Protein AF-A0A6L5TFU0-F1 (afdb_monomer_lite)

Radius of gyration: 22.91 Å; chains: 1; bounding box: 49×23×70 Å

Sequence (135 aa):
MSERMIIDALPARNNILLGIVATNTGNAVVDAMIRGAFRACLEELDDAPKVEVQEWRRASDPPPTHNETWNDGNETYSGETSMKVWAHCADGTQHEAHYEIHDGTGQWFVEGQDDRFDEHGNVTHWMYYPAAPKD

Secondary structure (DSSP, 8-state):
--------SHHHHHHHHHHHHH---S-HHHHHHHHHHHHHHHHHHHSS----PPPPEETTSPPPEEEEEEE-SS-EEEEEEEPPEEEEETTS-EEEEEEEEETTEEEEEETT--S--STTTTEEEEEEPPPPPP-

Organism: NCBI:txid853

pLDDT: mean 76.6, std 15.89, range [33.97, 95.94]

Structure (mmCIF, N/CA/C/O backbone):
data_AF-A0A6L5TFU0-F1
#
_entry.id   AF-A0A6L5TFU0-F1
#
loop_
_atom_site.group_PDB
_atom_site.id
_atom_site.type_symbol
_atom_site.label_atom_id
_atom_site.label_alt_id
_atom_site.label_comp_id
_atom_site.label_asym_id
_atom_site.label_entity_id
_atom_site.label_seq_id
_atom_site.pdbx_PDB_ins_code
_atom_site.Cartn_x
_atom_site.Cartn_y
_atom_site.Cartn_z
_atom_site.occupancy
_atom_site.B_iso_or_equiv
_atom_site.auth_seq_id
_atom_site.auth_comp_id
_atom_site.auth_asym_id
_atom_site.auth_atom_id
_atom_site.pdbx_PDB_model_num
ATOM 1 N N . MET A 1 1 ? -11.563 15.617 -8.798 1.00 36.50 1 MET A N 1
ATOM 2 C CA . MET A 1 1 ? -11.548 14.199 -8.385 1.00 36.50 1 MET A CA 1
ATOM 3 C C . MET A 1 1 ? -11.386 14.175 -6.878 1.00 36.50 1 MET A C 1
ATOM 5 O O . MET A 1 1 ? -10.522 14.883 -6.387 1.00 36.50 1 MET A O 1
ATOM 9 N N . SER A 1 2 ? -12.280 13.502 -6.154 1.00 33.97 2 SER A N 1
ATOM 10 C CA . SER A 1 2 ? -12.256 13.453 -4.685 1.00 33.97 2 SER A CA 1
ATOM 11 C C . SER A 1 2 ? -11.197 12.444 -4.239 1.00 33.97 2 SER A C 1
ATOM 13 O O . SER A 1 2 ? -11.266 11.284 -4.637 1.00 33.97 2 SER A O 1
ATOM 15 N N . GLU A 1 3 ? -10.236 12.892 -3.424 1.00 35.62 3 GLU A N 1
ATOM 16 C CA . GLU A 1 3 ? -9.410 12.028 -2.573 1.00 35.62 3 GLU A CA 1
ATOM 17 C C . GLU A 1 3 ? -10.344 11.074 -1.826 1.00 35.62 3 GLU A C 1
ATOM 19 O O . GLU A 1 3 ? -11.181 11.508 -1.030 1.00 35.62 3 GLU A O 1
ATOM 24 N N . ARG A 1 4 ? -10.257 9.775 -2.108 1.00 41.81 4 ARG A N 1
ATOM 25 C CA . ARG A 1 4 ? -10.867 8.762 -1.249 1.00 41.81 4 ARG A CA 1
ATOM 26 C C . ARG A 1 4 ? -9.788 8.292 -0.288 1.00 41.81 4 ARG A C 1
ATOM 28 O O . ARG A 1 4 ? -8.937 7.490 -0.644 1.00 41.81 4 ARG A O 1
ATOM 35 N N . MET A 1 5 ? -9.824 8.851 0.917 1.00 39.12 5 MET A N 1
ATOM 36 C CA . MET A 1 5 ? -8.998 8.446 2.049 1.00 39.12 5 MET A CA 1
ATOM 37 C C . MET A 1 5 ? -9.211 6.949 2.326 1.00 39.12 5 MET A C 1
ATOM 39 O O . MET A 1 5 ? -10.322 6.532 2.652 1.00 39.12 5 MET A O 1
ATOM 43 N N . ILE A 1 6 ? -8.159 6.142 2.164 1.00 50.25 6 ILE A N 1
ATOM 44 C CA . ILE A 1 6 ? -8.155 4.718 2.522 1.00 50.25 6 ILE A CA 1
ATOM 45 C C . ILE A 1 6 ? -8.023 4.649 4.047 1.00 50.25 6 ILE A C 1
ATOM 47 O O . ILE A 1 6 ? -6.937 4.830 4.591 1.00 50.25 6 ILE A O 1
ATOM 51 N N . ILE A 1 7 ? -9.139 4.453 4.748 1.00 54.03 7 ILE A N 1
ATOM 52 C CA . ILE A 1 7 ? -9.143 4.274 6.203 1.00 54.03 7 ILE A CA 1
ATOM 53 C C . ILE A 1 7 ? -9.100 2.770 6.481 1.00 54.03 7 ILE A C 1
ATOM 55 O O . ILE A 1 7 ? -10.083 2.074 6.233 1.00 54.03 7 ILE A O 1
ATOM 59 N N . ASP A 1 8 ? -7.982 2.266 7.009 1.00 61.38 8 ASP A N 1
ATOM 60 C CA . ASP A 1 8 ? -7.965 0.944 7.640 1.00 61.38 8 ASP A CA 1
ATOM 61 C C . ASP A 1 8 ? -8.923 0.970 8.844 1.00 61.38 8 ASP A C 1
ATOM 63 O O . ASP A 1 8 ? -8.744 1.738 9.793 1.00 61.38 8 ASP A O 1
ATOM 67 N N . ALA A 1 9 ? -9.980 0.162 8.783 1.00 68.62 9 ALA A N 1
ATOM 68 C CA . ALA A 1 9 ? -11.006 0.084 9.816 1.00 68.62 9 ALA A CA 1
ATOM 69 C C . ALA A 1 9 ? -10.584 -0.778 11.021 1.00 68.62 9 ALA A C 1
ATOM 71 O O . ALA A 1 9 ? -11.251 -0.736 12.060 1.00 68.62 9 ALA A O 1
ATOM 72 N N . LEU A 1 10 ? -9.486 -1.544 10.932 1.00 72.50 10 LEU A N 1
ATOM 73 C CA . LEU A 1 10 ? -9.041 -2.446 12.002 1.00 72.50 10 LEU A CA 1
ATOM 74 C C . LEU A 1 10 ? -8.723 -1.720 13.322 1.00 72.50 10 LEU A C 1
ATOM 76 O O . LEU A 1 10 ? -9.195 -2.183 14.369 1.00 72.50 10 LEU A O 1
ATOM 80 N N . PRO A 1 11 ? -8.003 -0.579 13.336 1.00 72.81 11 PRO A N 1
ATOM 81 C CA . PRO A 1 11 ? -7.784 0.184 14.562 1.00 72.81 11 PRO A CA 1
ATOM 82 C C . PRO A 1 11 ? -9.093 0.679 15.187 1.00 72.81 11 PRO A C 1
ATOM 84 O O . PRO A 1 11 ? -9.275 0.577 16.401 1.00 72.81 11 PRO A O 1
ATOM 87 N N . ALA A 1 12 ? -10.033 1.164 14.367 1.00 79.50 12 ALA A N 1
ATOM 88 C CA . ALA A 1 12 ? -11.337 1.626 14.840 1.00 79.50 12 ALA A CA 1
ATOM 89 C C . ALA A 1 12 ? -12.137 0.475 15.471 1.00 79.50 12 ALA A C 1
ATOM 91 O O . ALA A 1 12 ? -12.615 0.600 16.599 1.00 79.50 12 ALA A O 1
ATOM 92 N N . ARG A 1 13 ? -12.191 -0.681 14.800 1.00 83.44 13 ARG A N 1
ATOM 93 C CA . ARG A 1 13 ? -12.856 -1.893 15.291 1.00 83.44 13 ARG A CA 1
ATOM 94 C C . ARG A 1 13 ? -12.295 -2.365 16.635 1.00 83.44 13 ARG A C 1
ATOM 96 O O . ARG A 1 13 ? -13.053 -2.619 17.573 1.00 83.44 13 ARG A O 1
ATOM 103 N N . ASN A 1 14 ? -10.969 -2.446 16.755 1.00 80.38 14 ASN A N 1
ATOM 104 C CA . ASN A 1 14 ? -10.299 -2.886 17.983 1.00 80.38 14 ASN A CA 1
ATOM 105 C C . ASN A 1 14 ? -10.546 -1.923 19.152 1.00 80.38 14 ASN A C 1
ATOM 107 O O . ASN A 1 14 ? -10.798 -2.371 20.272 1.00 80.38 14 ASN A O 1
ATOM 111 N N . ASN A 1 15 ? -10.540 -0.615 18.891 1.00 82.69 15 ASN A N 1
ATOM 112 C CA . ASN A 1 15 ? -10.827 0.395 19.908 1.00 82.69 15 ASN A CA 1
ATOM 113 C C . ASN A 1 15 ? -12.275 0.318 20.414 1.00 82.69 15 ASN A C 1
ATOM 115 O O . ASN A 1 15 ? -12.505 0.455 21.616 1.00 82.69 15 ASN A O 1
ATOM 119 N N . ILE A 1 16 ? -13.246 0.038 19.538 1.00 87.75 16 ILE A N 1
ATOM 120 C CA . ILE A 1 16 ? -14.651 -0.137 19.943 1.00 87.75 16 ILE A CA 1
ATOM 121 C C . ILE A 1 16 ? -14.813 -1.389 20.821 1.00 87.75 16 ILE A C 1
ATOM 123 O O . ILE A 1 16 ? -15.464 -1.331 21.867 1.00 87.75 16 ILE A O 1
ATOM 127 N N . LEU A 1 17 ? -14.171 -2.507 20.459 1.00 86.88 17 LEU A N 1
ATOM 128 C CA . LEU A 1 17 ? -14.163 -3.729 21.278 1.00 86.88 17 LEU A CA 1
ATOM 129 C C . LEU A 1 17 ? -13.553 -3.488 22.667 1.00 86.88 17 LEU A C 1
ATOM 131 O O . LEU A 1 17 ? -14.117 -3.918 23.676 1.00 86.88 17 LEU A O 1
ATOM 135 N N . LEU A 1 18 ? -12.439 -2.756 22.729 1.00 89.12 18 LEU A N 1
ATOM 136 C CA . LEU A 1 18 ? -11.828 -2.305 23.982 1.00 89.12 18 LEU A CA 1
ATOM 137 C C . LEU A 1 18 ? -12.796 -1.451 24.807 1.00 89.12 18 LEU A C 1
ATOM 139 O O . LEU A 1 18 ? -12.952 -1.700 26.003 1.00 89.12 18 LEU A O 1
ATOM 143 N N . GLY A 1 19 ? -13.497 -0.508 24.172 1.00 84.50 19 GLY A N 1
ATOM 144 C CA . GLY A 1 19 ? -14.528 0.314 24.806 1.00 84.50 19 GLY A CA 1
ATOM 145 C C . GLY A 1 19 ? -15.632 -0.524 25.450 1.00 84.50 19 GLY A C 1
ATOM 146 O O . GLY A 1 19 ? -15.990 -0.290 26.604 1.00 84.50 19 GLY A O 1
ATOM 147 N N . ILE A 1 20 ? -16.115 -1.566 24.767 1.00 88.31 20 ILE A N 1
ATOM 148 C CA . ILE A 1 20 ? -17.116 -2.494 25.316 1.00 88.31 20 ILE A CA 1
ATOM 149 C C . ILE A 1 20 ? -16.587 -3.197 26.566 1.00 88.31 20 ILE A C 1
ATOM 151 O O . ILE A 1 20 ? -17.293 -3.256 27.572 1.00 88.31 20 ILE A O 1
ATOM 155 N N . VAL A 1 21 ? -15.369 -3.741 26.522 1.00 89.00 21 VAL A N 1
ATOM 156 C CA . VAL A 1 21 ? -14.789 -4.496 27.646 1.00 89.00 21 VAL A CA 1
ATOM 157 C C . VAL A 1 21 ? -14.523 -3.582 28.843 1.00 89.00 21 VAL A C 1
ATOM 159 O O . VAL A 1 21 ? -14.881 -3.937 29.967 1.00 89.00 21 VAL A O 1
ATOM 162 N N . ALA A 1 22 ? -13.955 -2.402 28.594 1.00 90.19 22 ALA A N 1
ATOM 163 C CA . ALA A 1 22 ? -13.526 -1.455 29.618 1.00 90.19 22 ALA A CA 1
ATOM 164 C C . ALA A 1 22 ? -14.663 -0.600 30.208 1.00 90.19 22 ALA A C 1
ATOM 166 O O . ALA A 1 22 ? -14.448 0.072 31.215 1.00 90.19 22 ALA A O 1
ATOM 167 N N . THR A 1 23 ? -15.868 -0.614 29.619 1.00 90.12 23 THR A N 1
ATOM 168 C CA . THR A 1 23 ? -17.016 0.155 30.130 1.00 90.12 23 THR A CA 1
ATOM 169 C C . THR A 1 23 ? -17.380 -0.296 31.545 1.00 90.12 23 THR A C 1
ATOM 171 O O . THR A 1 23 ? -17.891 -1.403 31.739 1.00 90.12 23 THR A O 1
ATOM 174 N N . ASN A 1 24 ? -17.136 0.575 32.521 1.00 90.00 24 ASN A N 1
ATOM 175 C CA . ASN A 1 24 ? -17.479 0.373 33.923 1.00 90.00 24 ASN A CA 1
ATOM 176 C C . ASN A 1 24 ? -17.671 1.734 34.606 1.00 90.00 24 ASN A C 1
ATOM 178 O O . ASN A 1 24 ? -16.764 2.272 35.239 1.00 90.00 24 ASN A O 1
ATOM 182 N N . THR A 1 25 ? -18.852 2.316 34.434 1.00 89.81 25 THR A N 1
ATOM 183 C CA . THR A 1 25 ? -19.236 3.600 35.041 1.00 89.81 25 THR A CA 1
ATOM 184 C C . THR A 1 25 ? -19.727 3.447 36.482 1.00 89.81 25 THR A C 1
ATOM 186 O O . THR A 1 25 ? -19.987 4.442 37.156 1.00 89.81 25 THR A O 1
ATOM 189 N N . GLY A 1 26 ? -19.884 2.206 36.961 1.00 92.25 26 GLY A N 1
ATOM 190 C CA . GLY A 1 26 ? -20.498 1.896 38.253 1.00 92.25 26 GLY A CA 1
ATOM 191 C C . GLY A 1 26 ? -22.031 1.946 38.239 1.00 92.25 26 GLY A C 1
ATOM 192 O O . GLY A 1 26 ? -22.656 1.703 39.270 1.00 92.25 26 GLY A O 1
ATOM 193 N N . ASN A 1 27 ? -22.653 2.228 37.089 1.00 95.94 27 ASN A N 1
ATOM 194 C CA . ASN A 1 27 ? -24.098 2.196 36.900 1.00 95.94 27 ASN A CA 1
ATOM 195 C C . ASN A 1 27 ? -24.461 1.207 35.786 1.00 95.94 27 ASN A C 1
ATOM 197 O O . ASN A 1 27 ? -24.206 1.454 34.610 1.00 95.94 27 ASN A O 1
ATOM 201 N N . ALA A 1 28 ? -25.132 0.115 36.157 1.00 91.69 28 ALA A N 1
ATOM 202 C CA . ALA A 1 28 ? -25.469 -0.968 35.235 1.00 91.69 28 ALA A CA 1
ATOM 203 C C . ALA A 1 28 ? -26.342 -0.529 34.043 1.00 91.69 28 ALA A C 1
ATOM 205 O O . ALA A 1 28 ? -26.203 -1.076 32.951 1.00 91.69 28 ALA A O 1
ATOM 206 N N . VAL A 1 29 ? -27.225 0.459 34.230 1.00 93.25 29 VAL A N 1
ATOM 207 C CA . VAL A 1 29 ? -28.078 0.980 33.148 1.00 93.25 29 VAL A CA 1
ATOM 208 C C . VAL A 1 29 ? -27.236 1.775 32.155 1.00 93.25 29 VAL A C 1
ATOM 210 O O . VAL A 1 29 ? -27.338 1.560 30.949 1.00 93.25 29 VAL A O 1
ATOM 213 N N . VAL A 1 30 ? -26.362 2.649 32.657 1.00 90.88 30 VAL A N 1
ATOM 214 C CA . VAL A 1 30 ? -25.456 3.452 31.822 1.00 90.88 30 VAL A CA 1
ATOM 215 C C . VAL A 1 30 ? -24.463 2.552 31.082 1.00 90.88 30 VAL A C 1
ATOM 217 O O . VAL A 1 30 ? -24.267 2.715 29.879 1.00 90.88 30 VAL A O 1
ATOM 220 N N . ASP A 1 31 ? -23.910 1.542 31.755 1.00 92.06 31 ASP A N 1
ATOM 221 C CA . ASP A 1 31 ? -22.996 0.577 31.139 1.00 92.06 31 ASP A CA 1
ATOM 222 C C . ASP A 1 31 ? -23.675 -0.225 30.022 1.00 92.06 31 ASP A C 1
ATOM 224 O O . ASP A 1 31 ? -23.078 -0.449 28.967 1.00 92.06 31 ASP A O 1
ATOM 228 N N . ALA A 1 32 ? -24.933 -0.633 30.220 1.00 91.56 32 ALA A N 1
ATOM 229 C CA . ALA A 1 32 ? -25.712 -1.320 29.195 1.00 91.56 32 ALA A CA 1
ATOM 230 C C . ALA A 1 32 ? -25.967 -0.425 27.972 1.00 91.56 32 ALA A C 1
ATOM 232 O O . ALA A 1 32 ? -25.832 -0.894 26.841 1.00 91.56 32 ALA A O 1
ATOM 233 N N . MET A 1 33 ? -26.275 0.859 28.185 1.00 94.62 33 MET A N 1
ATOM 234 C CA . MET A 1 33 ? -26.475 1.826 27.102 1.00 94.62 33 MET A CA 1
ATOM 235 C C . MET A 1 33 ? -25.195 2.048 26.287 1.00 94.62 33 MET A C 1
ATOM 237 O O . MET A 1 33 ? -25.235 1.961 25.062 1.00 94.62 33 MET A O 1
ATOM 241 N N . ILE A 1 34 ? -24.054 2.273 26.948 1.00 91.81 34 ILE A N 1
ATOM 242 C CA . ILE A 1 34 ? -22.760 2.498 26.278 1.00 91.81 34 ILE A CA 1
ATOM 243 C C . ILE A 1 34 ? -22.336 1.255 25.488 1.00 91.81 34 ILE A C 1
ATOM 245 O O . ILE A 1 34 ? -21.987 1.348 24.311 1.00 91.81 34 ILE A O 1
ATOM 249 N N . ARG A 1 35 ? -22.419 0.068 26.103 1.00 93.38 35 ARG A N 1
ATOM 250 C CA . ARG A 1 35 ? -22.100 -1.197 25.424 1.00 93.38 35 ARG A CA 1
ATOM 251 C C . ARG A 1 35 ? -23.041 -1.460 24.246 1.00 93.38 35 ARG A C 1
ATOM 253 O O . ARG A 1 35 ? -22.601 -2.018 23.247 1.00 93.38 35 ARG A O 1
ATOM 260 N N . GLY A 1 36 ? -24.314 -1.074 24.352 1.00 92.31 36 GLY A N 1
ATOM 261 C CA . GLY A 1 36 ? -25.284 -1.148 23.257 1.00 92.31 36 GLY A CA 1
ATOM 262 C C . GLY A 1 36 ? -24.908 -0.244 22.085 1.00 92.31 36 GLY A C 1
ATOM 263 O O . GLY A 1 36 ? -24.858 -0.713 20.953 1.00 92.31 36 GLY A O 1
ATOM 264 N N . ALA A 1 37 ? -24.555 1.014 22.361 1.00 91.62 37 ALA A N 1
ATOM 265 C CA . ALA A 1 37 ? -24.109 1.957 21.337 1.00 91.62 37 ALA A CA 1
ATOM 266 C C . ALA A 1 37 ? -22.850 1.462 20.606 1.00 91.62 37 ALA A C 1
ATOM 268 O O . ALA A 1 37 ? -22.810 1.462 19.381 1.00 91.62 37 ALA A O 1
ATOM 269 N N . PHE A 1 38 ? -21.852 0.958 21.339 1.00 92.69 38 PHE A N 1
ATOM 270 C CA . PHE A 1 38 ? -20.651 0.392 20.720 1.00 92.69 38 PHE A CA 1
ATOM 271 C C . PHE A 1 38 ? -20.927 -0.852 19.870 1.00 92.69 38 PHE A C 1
ATOM 273 O O . PHE A 1 38 ? -20.270 -1.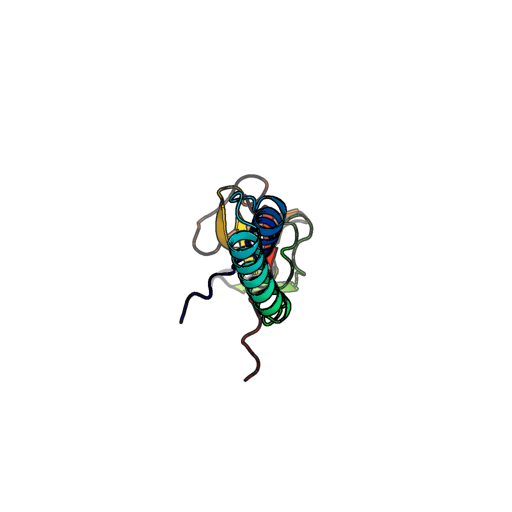036 18.849 1.00 92.69 38 PHE A O 1
ATOM 280 N N . ARG A 1 39 ? -21.892 -1.697 20.253 1.00 92.25 39 ARG A N 1
ATOM 281 C CA . ARG A 1 39 ? -22.298 -2.840 19.420 1.00 92.25 39 ARG A CA 1
ATOM 282 C C . ARG A 1 39 ? -22.946 -2.391 18.116 1.00 92.25 39 ARG A C 1
ATOM 284 O O . ARG A 1 39 ? -22.544 -2.894 17.078 1.00 92.25 39 ARG A O 1
ATOM 291 N N . ALA A 1 40 ? -23.843 -1.406 18.160 1.00 90.56 40 ALA A N 1
ATOM 292 C CA . ALA A 1 40 ? -24.428 -0.836 16.946 1.00 90.56 40 ALA A CA 1
ATOM 293 C C . ALA A 1 40 ? -23.346 -0.255 16.016 1.00 90.56 40 ALA A C 1
ATOM 295 O O . ALA A 1 40 ? -23.382 -0.473 14.812 1.00 90.56 40 ALA A O 1
ATOM 296 N N . CYS A 1 41 ? -22.323 0.411 16.567 1.00 86.94 41 CYS A N 1
ATOM 297 C CA . CYS A 1 41 ? -21.190 0.878 15.763 1.00 86.94 41 CYS A CA 1
ATOM 298 C C . CYS A 1 41 ? -20.375 -0.263 15.134 1.00 86.94 41 CYS A C 1
ATOM 300 O O . CYS A 1 41 ? -19.839 -0.077 14.047 1.00 86.94 41 CYS A O 1
ATOM 302 N N . LEU A 1 42 ? -20.240 -1.412 15.806 1.00 88.12 42 LEU A N 1
ATOM 303 C CA . LEU A 1 42 ? -19.571 -2.583 15.229 1.00 88.12 42 LEU A CA 1
ATOM 304 C C . LEU A 1 42 ? -20.403 -3.223 14.123 1.00 88.12 42 LEU A C 1
ATOM 306 O O . LEU A 1 42 ? -19.825 -3.611 13.121 1.00 88.12 42 LEU A O 1
ATOM 310 N N . GLU A 1 43 ? -21.722 -3.313 14.293 1.00 86.44 43 GLU A N 1
ATOM 311 C CA . GLU A 1 43 ? -22.633 -3.846 13.273 1.00 86.44 43 GLU A CA 1
ATOM 312 C C . GLU A 1 43 ? -22.555 -3.010 11.989 1.00 86.44 43 GLU A C 1
ATOM 314 O O . GLU A 1 43 ? -22.258 -3.549 10.929 1.00 86.44 43 GLU A O 1
ATOM 319 N N . GLU A 1 44 ? -22.664 -1.683 12.100 1.00 83.00 44 GLU A N 1
ATOM 320 C CA . GLU A 1 44 ? -22.503 -0.765 10.961 1.00 83.00 44 GLU A CA 1
ATOM 321 C C . GLU A 1 44 ? -21.108 -0.852 10.313 1.00 83.00 44 GLU A C 1
ATOM 323 O O . GLU A 1 44 ? -20.964 -0.675 9.104 1.00 83.00 44 GLU A O 1
ATOM 328 N N . LEU A 1 45 ? -20.062 -1.120 11.104 1.00 81.31 45 LEU A N 1
ATOM 329 C CA . LEU A 1 45 ? -18.697 -1.270 10.596 1.00 81.31 45 LEU A CA 1
ATOM 330 C C . LEU A 1 45 ? -18.470 -2.626 9.911 1.00 81.31 45 LEU A C 1
ATOM 332 O O . LEU A 1 45 ? -17.750 -2.688 8.918 1.00 81.31 45 LEU A O 1
ATOM 336 N N . ASP A 1 46 ? -19.052 -3.702 10.441 1.00 78.56 46 ASP A N 1
ATOM 337 C CA . ASP A 1 46 ? -18.942 -5.052 9.886 1.00 78.56 46 ASP A CA 1
ATOM 338 C C . ASP A 1 46 ? -19.794 -5.190 8.598 1.00 78.56 46 ASP A C 1
ATOM 340 O O . ASP A 1 46 ? -19.378 -5.897 7.674 1.00 78.56 46 ASP A O 1
ATOM 344 N N . ASP A 1 47 ? -20.924 -4.472 8.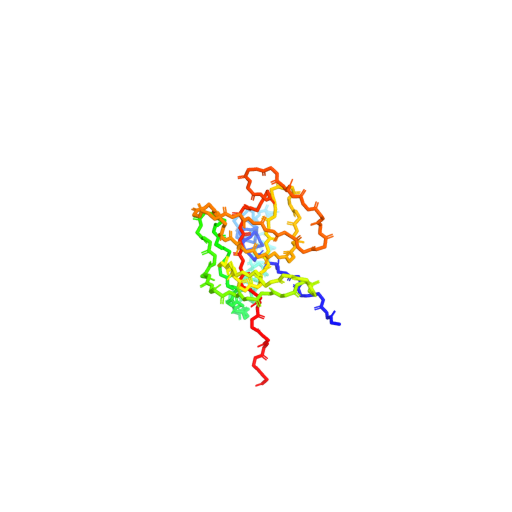506 1.00 76.44 47 ASP A N 1
ATOM 345 C CA . ASP A 1 47 ? -21.789 -4.372 7.314 1.00 76.44 47 ASP A CA 1
ATOM 346 C C . ASP A 1 47 ? -21.311 -3.322 6.295 1.00 76.44 47 ASP A C 1
ATOM 348 O O . ASP A 1 47 ? -21.832 -3.245 5.174 1.00 76.44 47 ASP A O 1
ATOM 352 N N . ALA A 1 48 ? -20.308 -2.513 6.654 1.00 69.31 48 ALA A N 1
ATOM 353 C CA . ALA A 1 48 ? -19.746 -1.525 5.750 1.00 69.31 48 ALA A CA 1
ATOM 354 C C . ALA A 1 48 ? -19.242 -2.206 4.463 1.00 69.31 48 ALA A C 1
ATOM 356 O O . ALA A 1 48 ? -18.688 -3.312 4.516 1.00 69.31 48 ALA A O 1
ATOM 357 N N . PRO A 1 49 ? -19.380 -1.554 3.291 1.00 59.97 49 PRO A N 1
ATOM 358 C CA . PRO A 1 49 ? -18.856 -2.088 2.046 1.00 59.97 49 PRO A CA 1
ATOM 359 C C . PRO A 1 49 ? -17.379 -2.432 2.215 1.00 59.97 49 PRO A C 1
ATOM 361 O O . PRO A 1 49 ? -16.541 -1.549 2.414 1.00 59.97 49 PRO A O 1
ATOM 364 N N . LYS A 1 50 ? -17.059 -3.725 2.125 1.00 57.50 50 LYS A N 1
ATOM 365 C CA . LYS A 1 50 ? -15.676 -4.179 2.039 1.00 57.50 50 LYS A CA 1
ATOM 366 C C . LYS A 1 50 ? -15.145 -3.681 0.711 1.00 57.50 50 LYS A C 1
ATOM 368 O O . LYS A 1 50 ? -15.411 -4.265 -0.337 1.00 57.50 50 LYS A O 1
ATOM 373 N N . VAL A 1 51 ? -14.442 -2.558 0.746 1.00 56.59 51 VAL A N 1
ATOM 374 C CA . VAL A 1 51 ? -13.617 -2.160 -0.382 1.00 56.59 51 VAL A CA 1
ATOM 375 C C . VAL A 1 51 ? -12.540 -3.234 -0.462 1.00 56.59 51 VAL A C 1
ATOM 377 O O . VAL A 1 51 ? -11.705 -3.325 0.436 1.00 56.59 51 VAL A O 1
ATOM 380 N N . GLU A 1 52 ? -12.597 -4.093 -1.482 1.00 48.50 52 GLU A N 1
ATOM 381 C CA . GLU A 1 52 ? -11.453 -4.923 -1.857 1.00 48.50 52 GLU A CA 1
ATOM 382 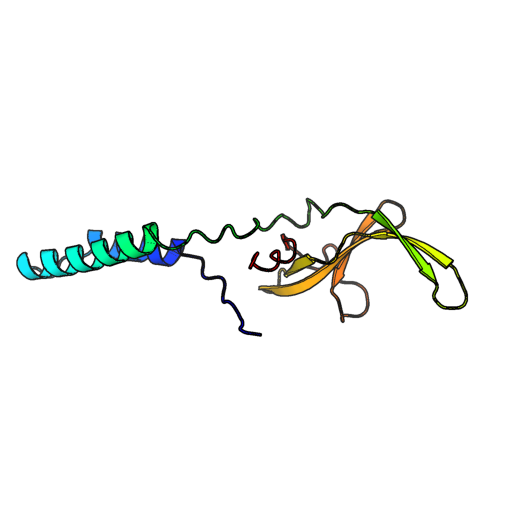C C . GLU A 1 52 ? -10.350 -3.965 -2.302 1.00 48.50 52 GLU A C 1
ATOM 384 O O . GLU A 1 52 ? -10.232 -3.588 -3.468 1.00 48.50 52 GLU A O 1
ATOM 389 N N . VAL A 1 53 ? -9.590 -3.471 -1.329 1.00 54.16 53 VAL A N 1
ATOM 390 C CA . VAL A 1 53 ? -8.356 -2.754 -1.599 1.00 54.16 53 VAL A CA 1
ATOM 391 C C . VAL A 1 53 ? -7.422 -3.809 -2.167 1.00 54.16 53 VAL A C 1
ATOM 393 O O . VAL A 1 53 ? -7.209 -4.844 -1.535 1.00 54.16 53 VAL A O 1
ATOM 396 N N . GLN A 1 54 ? -6.907 -3.587 -3.376 1.00 57.03 54 GLN A N 1
ATOM 397 C CA . GLN A 1 54 ? -5.849 -4.451 -3.877 1.00 57.03 54 GLN A CA 1
ATOM 398 C C . GLN A 1 54 ? -4.720 -4.466 -2.849 1.00 57.03 54 GLN A C 1
ATOM 400 O O . GLN A 1 54 ? -4.267 -3.410 -2.408 1.00 57.03 54 GLN A O 1
ATOM 405 N N . GLU A 1 55 ? -4.322 -5.663 -2.429 1.00 70.88 55 GLU A N 1
ATOM 406 C CA . GLU A 1 55 ? -3.329 -5.811 -1.376 1.00 70.88 55 GLU A CA 1
ATOM 407 C C . GLU A 1 55 ? -2.011 -5.167 -1.809 1.00 70.88 55 GLU A C 1
ATOM 409 O O . GLU A 1 55 ? -1.496 -5.438 -2.898 1.00 70.88 55 GLU A O 1
ATOM 414 N N . TRP A 1 56 ? -1.471 -4.315 -0.938 1.00 78.62 56 TRP A N 1
ATOM 415 C CA . TRP A 1 56 ? -0.117 -3.799 -1.065 1.00 78.62 56 TRP A CA 1
ATOM 416 C C . TRP A 1 56 ? 0.866 -4.972 -1.084 1.00 78.62 56 TRP A C 1
ATOM 418 O O . TRP A 1 56 ? 0.962 -5.747 -0.130 1.00 78.62 56 TRP A O 1
ATOM 428 N N . ARG A 1 57 ? 1.609 -5.099 -2.177 1.00 84.25 57 ARG A N 1
ATOM 429 C CA . ARG A 1 57 ? 2.653 -6.105 -2.379 1.00 84.25 57 ARG A CA 1
ATOM 430 C C . ARG A 1 57 ? 3.995 -5.534 -1.974 1.00 84.25 57 ARG A C 1
ATOM 432 O O . ARG A 1 57 ? 4.197 -4.327 -2.033 1.00 84.25 57 ARG A O 1
ATOM 439 N N . ARG A 1 58 ? 4.930 -6.386 -1.559 1.00 84.00 58 ARG A N 1
ATOM 440 C CA . ARG A 1 58 ? 6.288 -5.942 -1.215 1.00 84.00 58 ARG A CA 1
ATOM 441 C C . ARG A 1 58 ? 7.042 -5.516 -2.470 1.00 84.00 58 ARG A C 1
ATOM 443 O O . ARG A 1 58 ? 6.911 -6.151 -3.508 1.00 84.00 58 ARG A O 1
ATOM 450 N N . ALA A 1 59 ? 7.919 -4.525 -2.348 1.00 85.06 59 ALA A N 1
ATOM 451 C CA . ALA A 1 59 ? 8.802 -4.100 -3.439 1.00 85.06 59 ALA A CA 1
ATOM 452 C C . ALA A 1 59 ? 9.739 -5.213 -3.949 1.00 85.06 59 ALA A C 1
ATOM 454 O O . ALA A 1 59 ? 10.175 -5.170 -5.095 1.00 85.06 59 ALA A O 1
ATOM 455 N N . SER A 1 60 ? 10.025 -6.216 -3.108 1.00 83.50 60 SER A N 1
ATOM 456 C CA . SER A 1 60 ? 10.787 -7.423 -3.462 1.00 83.50 60 SER A CA 1
ATOM 457 C C . SER A 1 60 ? 10.015 -8.421 -4.335 1.00 83.50 60 SER A C 1
ATOM 459 O O . SER A 1 60 ? 10.602 -9.397 -4.788 1.00 83.50 60 SER A O 1
ATOM 461 N N . ASP A 1 61 ? 8.706 -8.227 -4.504 1.00 88.00 61 ASP A N 1
ATOM 462 C CA . ASP A 1 61 ? 7.841 -8.972 -5.422 1.00 88.00 61 ASP A CA 1
ATOM 463 C C . ASP A 1 61 ? 7.354 -7.990 -6.497 1.00 88.00 61 ASP A C 1
ATOM 465 O O . ASP A 1 61 ? 6.262 -7.435 -6.360 1.00 88.00 61 ASP A O 1
ATOM 469 N N . PRO A 1 62 ? 8.202 -7.643 -7.483 1.00 87.44 62 PRO A N 1
ATOM 470 C CA . PRO A 1 62 ? 7.922 -6.551 -8.405 1.00 87.44 62 PRO A CA 1
ATOM 471 C C . PRO A 1 62 ? 6.716 -6.849 -9.312 1.00 87.44 62 PRO A C 1
ATOM 473 O O . PRO A 1 62 ? 6.372 -8.012 -9.549 1.00 87.44 62 PRO A O 1
ATOM 476 N N . PRO A 1 63 ? 6.059 -5.806 -9.848 1.00 90.56 63 PRO A N 1
ATOM 477 C CA . PRO A 1 63 ? 4.996 -5.976 -10.828 1.00 90.56 63 PRO A CA 1
ATOM 478 C C . PRO A 1 63 ? 5.512 -6.686 -12.091 1.00 90.56 63 PRO A C 1
ATOM 480 O O . PRO A 1 63 ? 6.689 -6.558 -12.431 1.00 90.56 63 PRO A O 1
ATOM 483 N N . PRO A 1 64 ? 4.640 -7.401 -12.829 1.00 91.06 64 PRO A N 1
ATOM 484 C CA . PRO A 1 64 ? 5.002 -7.986 -14.114 1.00 91.06 64 PRO A CA 1
ATOM 485 C C . PRO A 1 64 ? 5.546 -6.934 -15.087 1.00 91.06 64 PRO A C 1
ATOM 487 O O . PRO A 1 64 ? 4.962 -5.854 -15.232 1.00 91.06 64 PRO A O 1
ATOM 490 N N . THR A 1 65 ? 6.631 -7.282 -15.775 1.00 91.88 65 THR A N 1
ATOM 491 C CA . THR A 1 65 ? 7.279 -6.453 -16.792 1.00 91.88 65 THR A CA 1
ATOM 492 C C . THR A 1 65 ? 6.842 -6.848 -18.201 1.00 91.88 65 THR A C 1
ATOM 494 O O . THR A 1 65 ? 6.319 -7.938 -18.450 1.00 91.88 65 THR A O 1
ATOM 497 N N . HIS A 1 66 ? 7.047 -5.933 -19.141 1.00 88.88 66 HIS A N 1
ATOM 498 C CA . HIS A 1 66 ? 6.910 -6.155 -20.571 1.00 88.88 66 HIS A CA 1
ATOM 499 C C . HIS A 1 66 ? 8.017 -5.402 -21.309 1.00 88.88 66 HIS A C 1
ATOM 501 O O . HIS A 1 66 ? 8.523 -4.397 -20.818 1.00 88.88 66 HIS A O 1
ATOM 507 N N . ASN A 1 67 ? 8.399 -5.895 -22.487 1.00 89.62 67 ASN A N 1
ATOM 508 C CA . ASN A 1 67 ? 9.351 -5.187 -23.335 1.00 89.62 67 ASN A CA 1
ATOM 509 C C . ASN A 1 67 ? 8.675 -3.961 -23.940 1.00 89.62 67 ASN A C 1
ATOM 511 O O . ASN A 1 67 ? 7.722 -4.097 -24.712 1.00 89.62 67 ASN A O 1
ATOM 515 N N . GLU A 1 68 ? 9.207 -2.788 -23.633 1.00 84.56 68 GLU A N 1
ATOM 516 C CA . GLU A 1 68 ? 8.823 -1.534 -24.258 1.00 84.56 68 GLU A CA 1
ATOM 517 C C . GLU A 1 68 ? 9.987 -1.003 -25.098 1.00 84.56 68 GLU A C 1
ATOM 519 O O . GLU A 1 68 ? 11.158 -1.289 -24.845 1.00 84.56 68 GLU A O 1
ATOM 524 N N . THR A 1 69 ? 9.660 -0.288 -26.172 1.00 83.56 69 THR A N 1
ATOM 525 C CA . THR A 1 69 ? 10.639 0.328 -27.069 1.00 83.56 69 THR A CA 1
ATOM 526 C C . THR A 1 69 ? 10.355 1.818 -27.126 1.00 83.56 69 THR A C 1
ATOM 528 O O . THR A 1 69 ? 9.270 2.215 -27.550 1.00 83.56 69 THR A O 1
ATOM 531 N N . TRP A 1 70 ? 11.320 2.639 -26.720 1.00 80.44 70 TRP A N 1
ATOM 532 C CA . TRP A 1 70 ? 11.209 4.095 -26.743 1.00 80.44 70 TRP A CA 1
ATOM 533 C C . TRP A 1 70 ? 12.252 4.707 -27.674 1.00 80.44 70 TRP A C 1
ATOM 535 O O . TRP A 1 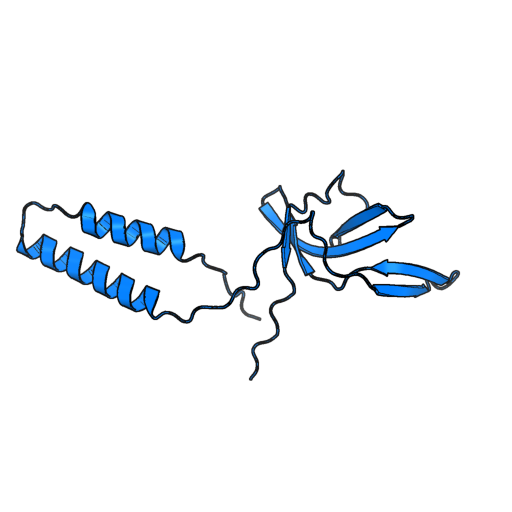70 ? 13.321 4.149 -27.912 1.00 80.44 70 TRP A O 1
ATOM 545 N N . ASN A 1 71 ? 11.913 5.856 -28.250 1.00 81.94 71 ASN A N 1
ATOM 546 C CA . ASN A 1 71 ? 12.774 6.581 -29.174 1.00 81.94 71 ASN A CA 1
ATOM 547 C C . ASN A 1 71 ? 12.946 8.004 -28.646 1.00 81.94 71 ASN A C 1
ATOM 549 O O . ASN A 1 71 ? 11.953 8.704 -28.446 1.00 81.94 71 ASN A O 1
ATOM 553 N N . ASP A 1 72 ? 14.187 8.416 -28.401 1.00 78.31 72 ASP A N 1
ATOM 554 C CA . ASP A 1 72 ? 14.506 9.752 -27.880 1.00 78.31 72 ASP A CA 1
ATOM 555 C C . ASP A 1 72 ? 14.703 10.801 -28.995 1.00 78.31 72 ASP A C 1
ATOM 557 O O . ASP A 1 72 ? 15.084 11.944 -28.745 1.00 78.31 72 ASP A O 1
ATOM 561 N N . GLY A 1 73 ? 14.426 10.417 -30.244 1.00 77.81 73 GLY A N 1
ATOM 562 C CA . GLY A 1 73 ? 14.618 11.214 -31.449 1.00 77.81 73 GLY A CA 1
ATOM 563 C C . GLY A 1 73 ? 15.946 10.953 -32.163 1.00 77.81 73 GLY A C 1
ATOM 564 O O . GLY A 1 73 ? 16.062 11.321 -33.333 1.00 77.81 73 GLY A O 1
ATOM 565 N N . ASN A 1 74 ? 16.920 10.305 -31.515 1.00 78.25 74 ASN A N 1
ATOM 566 C CA . ASN A 1 74 ? 18.241 10.029 -32.084 1.00 78.25 74 ASN A CA 1
ATOM 567 C C . ASN A 1 74 ? 18.593 8.532 -32.052 1.00 78.25 74 ASN A C 1
ATOM 569 O O . ASN A 1 74 ? 19.220 8.024 -32.982 1.00 78.25 74 ASN A O 1
ATOM 573 N N . GLU A 1 75 ? 18.131 7.812 -31.033 1.00 78.62 75 GLU A N 1
ATOM 574 C CA . GLU A 1 75 ? 18.330 6.379 -30.851 1.00 78.62 75 GLU A CA 1
ATOM 575 C C . GLU A 1 75 ? 17.021 5.681 -30.450 1.00 78.62 75 GLU A C 1
ATOM 577 O O . GLU A 1 75 ? 16.070 6.276 -29.943 1.00 78.62 75 GLU A O 1
ATOM 582 N N . THR A 1 76 ? 16.945 4.385 -30.756 1.00 81.25 76 THR A N 1
ATOM 583 C CA . THR A 1 76 ? 15.851 3.519 -30.308 1.00 81.25 76 THR A CA 1
ATOM 584 C C . THR A 1 76 ? 16.382 2.620 -29.210 1.00 81.25 76 THR A C 1
ATOM 586 O O . THR A 1 76 ? 17.329 1.866 -29.432 1.00 81.25 76 THR A O 1
ATOM 589 N N . TYR A 1 77 ? 15.744 2.690 -28.054 1.00 76.31 77 TYR A N 1
ATOM 590 C CA . TYR A 1 77 ? 16.056 1.899 -26.878 1.00 76.31 77 TYR A CA 1
ATOM 591 C C . TYR A 1 77 ? 14.948 0.881 -26.645 1.00 76.31 77 TYR A C 1
ATOM 593 O O . TYR A 1 77 ? 13.789 1.109 -26.992 1.00 76.31 77 TYR A O 1
ATOM 601 N N . SER A 1 78 ? 15.306 -0.250 -26.052 1.00 77.75 78 SER A N 1
ATOM 602 C CA . SER A 1 78 ? 14.354 -1.271 -25.632 1.00 77.75 78 SER A CA 1
ATOM 603 C C . SER A 1 78 ? 14.731 -1.775 -24.252 1.00 77.75 78 SER A C 1
ATOM 605 O O . SER A 1 78 ? 15.905 -2.069 -24.024 1.00 77.75 78 SER A O 1
ATOM 607 N N . GLY A 1 79 ? 13.746 -1.929 -23.376 1.00 83.00 79 GLY A N 1
ATOM 608 C CA . GLY A 1 79 ? 13.941 -2.431 -22.022 1.00 83.00 79 GLY A CA 1
ATOM 609 C C . GLY A 1 79 ? 12.677 -3.073 -21.471 1.00 83.00 79 GLY A C 1
ATOM 610 O O . GLY A 1 79 ? 11.580 -2.877 -21.998 1.00 83.00 79 GLY A O 1
ATOM 611 N N . GLU A 1 80 ? 12.843 -3.867 -20.420 1.00 90.56 80 GLU A N 1
ATOM 612 C CA . GLU A 1 80 ? 11.726 -4.448 -19.687 1.00 90.56 80 GLU A CA 1
ATOM 613 C C . GLU A 1 80 ? 11.233 -3.451 -18.643 1.00 90.56 80 GLU A C 1
ATOM 615 O O . GLU A 1 80 ? 11.984 -3.066 -17.752 1.00 90.56 80 GLU A O 1
ATOM 620 N N . THR A 1 81 ? 9.967 -3.058 -18.729 1.00 89.06 81 THR A N 1
ATOM 621 C CA . THR A 1 81 ? 9.342 -2.102 -17.809 1.00 89.06 81 THR A CA 1
ATOM 622 C C . THR A 1 81 ? 7.969 -2.592 -17.364 1.00 89.06 81 THR A C 1
ATOM 624 O O . THR A 1 81 ? 7.292 -3.345 -18.070 1.00 89.06 81 THR A O 1
ATOM 627 N N . SER A 1 82 ? 7.547 -2.241 -16.156 1.00 90.69 82 SER A N 1
ATOM 628 C CA . SER A 1 82 ? 6.206 -2.526 -15.658 1.00 90.69 82 SER A CA 1
ATOM 629 C C . SER A 1 82 ? 5.218 -1.446 -16.087 1.00 90.69 82 SER A C 1
ATOM 631 O O . SER A 1 82 ? 5.584 -0.341 -16.473 1.00 90.69 82 SER A O 1
ATOM 633 N N . MET A 1 83 ? 3.924 -1.722 -15.935 1.00 88.38 83 MET A N 1
ATOM 634 C CA . MET A 1 83 ? 2.953 -0.628 -15.898 1.00 88.38 83 MET A CA 1
ATOM 635 C C . MET A 1 83 ? 3.203 0.281 -14.687 1.00 88.38 83 MET A C 1
ATOM 637 O O . MET A 1 83 ? 3.782 -0.160 -13.687 1.00 88.38 83 MET A O 1
ATOM 641 N N . LYS A 1 84 ? 2.705 1.518 -14.753 1.00 88.00 84 LYS A N 1
ATOM 642 C CA . LYS A 1 84 ? 2.705 2.424 -13.602 1.00 88.00 84 LYS A CA 1
ATOM 643 C C . LYS A 1 84 ? 1.848 1.856 -12.463 1.00 88.00 84 LYS A C 1
ATOM 645 O O . LYS A 1 84 ? 0.797 1.247 -12.697 1.00 88.00 84 LYS A O 1
ATOM 650 N N . VAL A 1 85 ? 2.297 2.076 -11.236 1.00 87.56 85 VAL A N 1
ATOM 651 C CA . VAL A 1 85 ? 1.688 1.609 -9.988 1.00 87.56 85 VAL A CA 1
ATOM 652 C C . VAL A 1 85 ? 1.720 2.712 -8.931 1.00 87.56 85 VAL A C 1
ATOM 654 O O . VAL A 1 85 ? 2.475 3.676 -9.045 1.00 87.56 85 VAL A O 1
ATOM 657 N N . TRP A 1 86 ? 0.927 2.547 -7.872 1.00 87.81 86 TRP A N 1
ATOM 658 C CA . TRP A 1 86 ? 1.129 3.301 -6.636 1.00 87.81 86 TRP A CA 1
ATOM 659 C C . TRP A 1 86 ? 2.225 2.630 -5.817 1.00 87.81 86 TRP A C 1
ATOM 661 O O . TRP A 1 86 ? 2.153 1.426 -5.569 1.00 87.81 86 TRP A O 1
ATOM 671 N N . ALA A 1 87 ? 3.206 3.404 -5.368 1.00 85.19 87 ALA A N 1
ATOM 672 C CA . ALA A 1 87 ? 4.296 2.952 -4.516 1.00 85.19 87 ALA A CA 1
ATOM 673 C C . ALA A 1 87 ? 4.276 3.680 -3.169 1.00 85.19 87 ALA A C 1
ATOM 675 O O . ALA A 1 87 ? 4.004 4.877 -3.097 1.00 85.19 87 ALA A O 1
ATOM 676 N N . HIS A 1 88 ? 4.584 2.948 -2.100 1.00 83.19 88 HIS A N 1
ATOM 677 C CA . HIS A 1 88 ? 4.787 3.488 -0.763 1.00 83.19 88 HIS A CA 1
ATOM 678 C C . HIS A 1 88 ? 6.268 3.469 -0.405 1.00 83.19 88 HIS A C 1
ATOM 680 O O . HIS A 1 88 ? 6.903 2.407 -0.410 1.00 83.19 88 HIS A O 1
ATOM 686 N N . CYS A 1 89 ? 6.796 4.634 -0.049 1.00 78.25 89 CYS A N 1
ATOM 687 C CA . CYS A 1 89 ? 8.202 4.819 0.263 1.00 78.25 89 CYS A CA 1
ATOM 688 C C . CYS A 1 89 ? 8.476 4.699 1.772 1.00 78.25 89 CYS A C 1
ATOM 690 O O . CYS A 1 89 ? 7.597 4.897 2.608 1.00 78.25 89 CYS A O 1
ATOM 692 N N . ALA A 1 90 ? 9.713 4.371 2.135 1.00 75.50 90 ALA A N 1
ATOM 693 C CA . ALA A 1 90 ? 10.161 4.159 3.510 1.00 75.50 90 ALA A CA 1
ATOM 694 C C . ALA A 1 90 ? 10.078 5.429 4.374 1.00 75.50 90 ALA A C 1
ATOM 696 O O . ALA A 1 90 ? 10.007 5.338 5.597 1.00 75.50 90 ALA A O 1
ATOM 697 N N . ASP A 1 91 ? 10.050 6.606 3.744 1.00 71.56 91 ASP A N 1
ATOM 698 C CA . ASP A 1 91 ? 9.816 7.902 4.388 1.00 71.56 91 ASP A CA 1
ATOM 699 C C . ASP A 1 91 ? 8.327 8.168 4.703 1.00 71.56 91 ASP A C 1
ATOM 701 O O . ASP A 1 91 ? 7.986 9.209 5.266 1.00 71.56 91 ASP A O 1
ATOM 705 N N . GLY A 1 92 ? 7.439 7.227 4.364 1.00 71.00 92 GLY A N 1
ATOM 706 C CA . GLY A 1 92 ? 5.997 7.310 4.575 1.00 71.00 92 GLY A CA 1
ATOM 707 C C . GLY A 1 92 ? 5.235 8.013 3.449 1.00 71.00 92 GLY A C 1
ATOM 708 O O . GLY A 1 92 ? 4.015 8.157 3.548 1.00 71.00 92 GLY A O 1
ATOM 709 N N . THR A 1 93 ? 5.910 8.443 2.382 1.00 75.06 93 THR A N 1
ATOM 710 C CA . THR A 1 93 ? 5.262 9.088 1.233 1.00 75.06 93 THR A CA 1
ATOM 711 C C . THR A 1 93 ? 4.679 8.068 0.248 1.00 75.06 93 THR A C 1
ATOM 713 O O . THR A 1 93 ? 4.961 6.868 0.313 1.00 75.06 93 THR A O 1
ATOM 716 N N . GLN A 1 94 ? 3.799 8.531 -0.642 1.00 81.44 94 GLN A N 1
ATOM 717 C CA . GLN A 1 94 ? 3.234 7.725 -1.725 1.00 81.44 94 GLN A CA 1
ATOM 718 C C . GLN A 1 94 ? 3.400 8.452 -3.052 1.00 81.44 94 GLN A C 1
ATOM 720 O O . GLN A 1 94 ? 3.128 9.650 -3.126 1.00 81.44 94 GLN A O 1
ATOM 725 N N . HIS A 1 95 ? 3.814 7.718 -4.083 1.00 82.06 95 HIS A N 1
ATOM 726 C CA . HIS A 1 95 ? 4.076 8.265 -5.412 1.00 82.06 95 HIS A CA 1
ATOM 727 C C . HIS A 1 95 ? 3.625 7.307 -6.511 1.00 82.06 95 HIS A C 1
ATOM 729 O O . HIS A 1 95 ? 3.427 6.113 -6.274 1.00 82.06 95 HIS A O 1
ATOM 735 N N . GLU A 1 96 ? 3.508 7.836 -7.725 1.00 87.81 96 GLU A N 1
ATOM 736 C CA . GLU A 1 96 ? 3.447 7.011 -8.928 1.00 87.81 96 GLU A CA 1
ATOM 737 C C . GLU A 1 96 ? 4.848 6.489 -9.248 1.00 87.81 96 GLU A C 1
ATOM 739 O O . GLU A 1 96 ? 5.829 7.230 -9.170 1.00 87.81 96 GLU A O 1
ATOM 744 N N . ALA A 1 97 ? 4.945 5.209 -9.579 1.00 86.38 97 ALA A N 1
ATOM 745 C CA . ALA A 1 97 ? 6.216 4.559 -9.849 1.00 86.38 97 ALA A CA 1
ATOM 746 C C . ALA A 1 97 ? 6.066 3.435 -10.871 1.00 86.38 97 ALA A C 1
ATOM 748 O O . ALA A 1 97 ? 4.962 2.948 -11.127 1.00 86.38 97 ALA A O 1
ATOM 749 N N . HIS A 1 98 ? 7.189 2.966 -11.397 1.00 89.00 98 HIS A N 1
ATOM 750 C CA . HIS A 1 98 ? 7.283 1.760 -12.210 1.00 89.00 98 HIS A CA 1
ATOM 751 C C . HIS A 1 98 ? 8.597 1.023 -11.934 1.00 89.00 98 HIS A C 1
ATOM 753 O O . HIS A 1 98 ? 9.514 1.550 -11.301 1.00 89.00 98 HIS A O 1
ATOM 759 N N . TYR A 1 99 ? 8.653 -0.236 -12.353 1.00 88.56 99 TYR A N 1
ATOM 760 C CA . TYR A 1 99 ? 9.806 -1.109 -12.182 1.00 88.56 99 TYR A CA 1
ATOM 761 C C . TYR A 1 99 ? 10.413 -1.423 -13.544 1.00 88.56 99 TYR A C 1
ATOM 763 O O . TYR A 1 99 ? 9.702 -1.885 -14.433 1.00 88.56 99 TYR A O 1
ATOM 771 N N . GLU A 1 100 ? 11.715 -1.215 -13.699 1.00 87.94 100 GLU A N 1
ATOM 772 C CA . GLU A 1 100 ? 12.437 -1.529 -14.934 1.00 87.94 100 GLU A CA 1
ATOM 773 C C . GLU A 1 100 ? 13.545 -2.536 -14.665 1.00 87.94 100 GLU A C 1
ATOM 775 O O . GLU A 1 100 ? 14.136 -2.533 -13.587 1.00 87.94 100 GLU A O 1
ATOM 780 N N . ILE A 1 101 ? 13.853 -3.379 -15.647 1.00 85.88 101 ILE A N 1
ATOM 781 C CA . ILE A 1 101 ? 14.985 -4.305 -15.612 1.00 85.88 101 ILE A CA 1
ATOM 782 C C . ILE A 1 101 ? 16.005 -3.860 -16.658 1.00 85.88 101 ILE A C 1
ATOM 784 O O . ILE A 1 101 ? 15.760 -3.949 -17.861 1.00 85.88 101 ILE A O 1
ATOM 788 N N . HIS A 1 102 ? 17.177 -3.443 -16.177 1.00 74.62 102 HIS A N 1
ATOM 789 C CA . HIS A 1 102 ? 18.337 -3.081 -16.991 1.00 74.62 102 HIS A CA 1
ATOM 790 C C . HIS A 1 102 ? 19.468 -4.068 -16.721 1.00 74.62 102 HIS A C 1
ATOM 792 O O . HIS A 1 102 ? 19.841 -4.298 -15.571 1.00 74.62 102 HIS A O 1
ATOM 798 N N . ASP A 1 103 ? 20.004 -4.695 -17.770 1.00 73.50 103 ASP A N 1
ATOM 799 C CA . ASP A 1 103 ? 21.114 -5.659 -17.674 1.00 73.50 103 ASP A CA 1
ATOM 800 C C . ASP A 1 103 ? 20.894 -6.786 -16.636 1.00 73.50 103 ASP A C 1
ATOM 802 O O . ASP A 1 103 ? 21.821 -7.258 -15.975 1.00 73.50 103 ASP A O 1
ATOM 806 N N . GLY A 1 104 ? 19.640 -7.225 -16.471 1.00 74.38 104 GLY A N 1
ATOM 807 C CA . GLY A 1 104 ? 19.246 -8.266 -15.514 1.00 74.38 104 GLY A CA 1
ATOM 808 C C . GLY A 1 104 ? 19.128 -7.796 -14.059 1.00 74.38 104 GLY A C 1
ATOM 809 O O . GLY A 1 104 ? 18.817 -8.607 -13.187 1.00 74.38 104 GLY A O 1
ATOM 810 N N . THR A 1 105 ? 19.339 -6.506 -13.791 1.00 80.62 105 THR A N 1
ATOM 811 C CA . THR A 1 105 ? 19.108 -5.885 -12.483 1.00 80.62 105 THR A CA 1
ATOM 812 C C . THR A 1 105 ? 17.858 -5.025 -12.554 1.00 80.62 105 THR A C 1
ATOM 814 O O . THR A 1 105 ? 17.758 -4.138 -13.397 1.00 80.62 105 THR A O 1
ATOM 817 N N . GLY A 1 106 ? 16.891 -5.290 -11.679 1.00 83.62 106 GLY A N 1
ATOM 818 C CA . GLY A 1 106 ? 15.661 -4.513 -11.653 1.00 83.62 106 GLY A CA 1
ATOM 819 C C . GLY A 1 106 ? 15.673 -3.390 -10.617 1.00 83.62 106 GLY A C 1
ATOM 820 O O . GLY A 1 106 ? 16.169 -3.568 -9.502 1.00 83.62 106 GLY A O 1
ATOM 821 N N . GLN A 1 107 ? 15.118 -2.239 -10.988 1.00 85.62 107 GLN A N 1
ATOM 822 C CA . GLN A 1 107 ? 15.142 -0.996 -10.227 1.00 85.62 107 GLN A CA 1
ATOM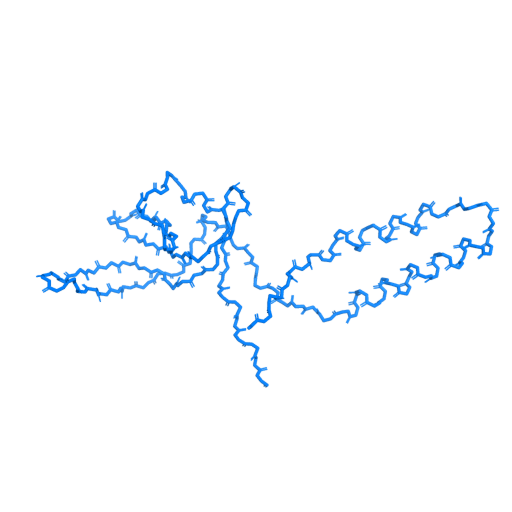 823 C C . GLN A 1 107 ? 13.775 -0.298 -10.262 1.00 85.62 107 GLN A C 1
ATOM 825 O O . GLN A 1 107 ? 13.056 -0.346 -11.256 1.00 85.62 107 GLN A O 1
ATOM 830 N N . TRP A 1 108 ? 13.425 0.355 -9.152 1.00 85.75 108 TRP A N 1
ATOM 831 C CA . TRP A 1 108 ? 12.226 1.182 -9.031 1.00 85.75 108 TRP A CA 1
ATOM 832 C C . TRP A 1 108 ? 12.503 2.625 -9.454 1.00 85.75 108 TRP A C 1
ATOM 834 O O . TRP A 1 108 ? 13.497 3.217 -9.027 1.00 85.75 108 TRP A O 1
ATOM 844 N N . PHE A 1 109 ? 11.580 3.194 -10.223 1.00 83.19 109 PHE A N 1
ATOM 845 C CA . PHE A 1 109 ? 11.591 4.577 -10.687 1.00 83.19 109 PHE A CA 1
ATOM 846 C C . PHE A 1 109 ? 10.325 5.276 -10.205 1.00 83.19 109 PHE A C 1
ATOM 848 O O . PHE A 1 109 ? 9.233 4.730 -10.329 1.00 83.19 109 PHE A O 1
ATOM 855 N N . VAL A 1 110 ? 10.474 6.467 -9.627 1.00 79.94 110 VAL A N 1
ATOM 856 C CA . VAL A 1 110 ? 9.363 7.289 -9.136 1.00 79.94 110 VAL A CA 1
ATOM 857 C C . VAL A 1 110 ? 9.149 8.442 -10.108 1.00 79.94 110 VAL A C 1
ATOM 859 O O . VAL A 1 110 ? 10.081 9.173 -10.434 1.00 79.94 110 VAL A O 1
ATOM 862 N N . GLU A 1 111 ? 7.917 8.608 -10.570 1.00 78.00 111 GLU A N 1
ATOM 863 C CA . GLU A 1 111 ? 7.558 9.595 -11.583 1.00 78.00 111 GLU A CA 1
ATOM 864 C C . GLU A 1 111 ? 7.783 11.030 -11.094 1.00 78.00 111 GLU A C 1
ATOM 866 O O . GLU A 1 111 ? 7.402 11.408 -9.984 1.00 78.00 111 GLU A O 1
ATOM 871 N N . GLY A 1 112 ? 8.383 11.859 -11.952 1.00 69.38 112 GLY A N 1
ATOM 872 C CA . GLY A 1 112 ? 8.645 13.267 -11.650 1.00 69.38 112 GLY A CA 1
ATOM 873 C C . GLY A 1 112 ? 9.816 13.519 -10.695 1.00 69.38 112 GLY A C 1
ATOM 874 O O . GLY A 1 112 ? 10.002 14.665 -10.282 1.00 69.38 112 GLY A O 1
ATOM 875 N N . GLN A 1 113 ? 10.610 12.497 -10.357 1.00 66.75 113 GLN A N 1
ATOM 876 C CA . GLN A 1 113 ? 11.886 12.664 -9.661 1.00 66.75 113 GLN A CA 1
ATOM 877 C C . GLN A 1 113 ? 13.044 12.195 -10.545 1.00 66.75 113 GLN A C 1
ATOM 879 O O . GLN A 1 113 ? 13.035 11.066 -11.027 1.00 66.75 113 GLN A O 1
ATOM 884 N N . ASP A 1 114 ? 14.034 13.070 -10.747 1.00 54.06 114 ASP A N 1
ATOM 885 C CA . ASP A 1 114 ? 15.245 12.733 -11.496 1.00 54.06 114 ASP A CA 1
ATOM 886 C C . ASP A 1 114 ? 16.149 11.819 -10.658 1.00 54.06 114 ASP A C 1
ATOM 888 O O . ASP A 1 114 ? 16.609 12.177 -9.574 1.00 54.06 114 ASP A O 1
ATOM 892 N N . ASP A 1 115 ? 16.396 10.647 -11.233 1.00 49.47 115 ASP A N 1
ATOM 893 C CA . ASP A 1 115 ? 17.572 9.799 -11.121 1.00 49.47 115 ASP A CA 1
ATOM 894 C C . ASP A 1 115 ? 18.106 9.446 -9.723 1.00 49.47 115 ASP A C 1
ATOM 896 O O . ASP A 1 115 ? 18.896 10.155 -9.099 1.00 49.47 115 ASP A O 1
ATOM 900 N N . ARG A 1 116 ? 17.850 8.172 -9.388 1.00 50.25 116 ARG A N 1
ATOM 901 C CA . ARG A 1 116 ? 18.582 7.325 -8.430 1.00 50.25 116 ARG A CA 1
ATOM 902 C C . ARG A 1 116 ? 18.273 7.600 -6.966 1.00 50.25 116 ARG A C 1
ATOM 904 O O . ARG A 1 116 ? 19.090 8.110 -6.205 1.00 50.25 116 ARG A O 1
ATOM 911 N N . PHE A 1 117 ? 17.138 7.062 -6.546 1.00 51.19 117 PHE A N 1
ATOM 912 C CA . PHE A 1 117 ? 17.055 6.521 -5.200 1.00 51.19 117 PHE A CA 1
ATOM 913 C C . PHE A 1 117 ? 18.120 5.431 -5.017 1.00 51.19 117 PHE A C 1
ATOM 915 O O . PHE A 1 117 ? 18.293 4.548 -5.863 1.00 51.19 117 PHE A O 1
ATOM 922 N N . ASP A 1 118 ? 18.830 5.514 -3.904 1.00 48.56 118 ASP A N 1
ATOM 923 C CA . ASP A 1 118 ? 19.704 4.473 -3.395 1.00 48.56 118 ASP A CA 1
ATOM 924 C C . ASP A 1 118 ? 18.920 3.179 -3.127 1.00 48.56 118 ASP A C 1
ATOM 926 O O . ASP A 1 118 ? 17.754 3.215 -2.744 1.00 48.56 118 ASP A O 1
ATOM 930 N N . GLU A 1 119 ? 19.583 2.058 -3.432 1.00 40.56 119 GLU A N 1
ATOM 931 C CA . GLU A 1 119 ? 19.353 0.614 -3.199 1.00 40.56 119 GLU A CA 1
ATOM 932 C C . GLU A 1 119 ? 17.927 0.005 -3.129 1.00 40.56 119 GLU A C 1
ATOM 934 O O . GLU A 1 119 ? 17.819 -1.209 -3.269 1.00 40.56 119 GLU A O 1
ATOM 939 N N . HIS A 1 120 ? 16.830 0.764 -3.046 1.00 44.38 120 HIS A N 1
ATOM 940 C CA . HIS A 1 120 ? 15.440 0.289 -3.075 1.00 44.38 120 HIS A CA 1
ATOM 941 C C . HIS A 1 120 ? 14.402 1.282 -3.629 1.00 44.38 120 HIS A C 1
ATOM 943 O O . HIS A 1 120 ? 13.210 0.986 -3.559 1.00 44.38 120 HIS A O 1
ATOM 949 N N . GLY A 1 121 ? 14.760 2.471 -4.127 1.00 56.12 121 GLY A N 1
ATOM 950 C CA . GLY A 1 121 ? 13.698 3.455 -4.409 1.00 56.12 121 GLY A CA 1
ATOM 951 C C . GLY A 1 121 ? 13.095 4.071 -3.142 1.00 56.12 121 GLY A C 1
ATOM 952 O O . GLY A 1 121 ? 12.072 4.739 -3.215 1.00 56.12 121 GLY A O 1
ATOM 953 N N . ASN A 1 122 ? 13.616 3.697 -1.963 1.00 68.81 122 ASN A N 1
ATOM 954 C CA . ASN A 1 122 ? 12.854 3.602 -0.716 1.00 68.81 122 ASN A CA 1
ATOM 955 C C . ASN A 1 122 ? 11.478 2.919 -0.860 1.00 68.81 122 ASN A C 1
ATOM 957 O O . ASN A 1 122 ? 10.724 2.914 0.107 1.00 68.81 122 ASN A O 1
ATOM 961 N N . VAL A 1 123 ? 11.128 2.308 -1.998 1.00 79.00 123 VAL A N 1
ATOM 962 C CA . VAL A 1 123 ? 9.830 1.671 -2.194 1.00 79.00 123 VAL A CA 1
ATOM 963 C C . VAL A 1 123 ? 9.807 0.428 -1.323 1.00 79.00 123 VAL A C 1
ATOM 965 O O . VAL A 1 123 ? 10.622 -0.480 -1.452 1.00 79.00 123 VAL A O 1
ATOM 968 N N . THR A 1 124 ? 8.864 0.400 -0.393 1.00 81.75 124 THR A N 1
ATOM 969 C CA . THR A 1 124 ? 8.648 -0.742 0.495 1.00 81.75 124 THR A CA 1
ATOM 970 C C . THR A 1 124 ? 7.529 -1.621 -0.037 1.00 81.75 124 THR A C 1
ATOM 972 O O . THR A 1 124 ? 7.618 -2.851 0.034 1.00 81.75 124 THR A O 1
ATOM 975 N N . HIS A 1 125 ? 6.495 -0.993 -0.602 1.00 85.81 125 HIS A N 1
ATOM 976 C CA . HIS A 1 125 ? 5.303 -1.661 -1.096 1.00 85.81 125 HIS A CA 1
ATOM 977 C C . HIS A 1 125 ? 4.750 -0.985 -2.348 1.00 85.81 125 HIS A C 1
ATOM 979 O O . HIS A 1 125 ? 4.972 0.204 -2.564 1.00 85.81 125 HIS A O 1
ATOM 985 N N . TRP A 1 126 ? 3.985 -1.732 -3.138 1.00 87.94 126 TRP A N 1
ATOM 986 C CA . TRP A 1 126 ? 3.286 -1.229 -4.313 1.00 87.94 126 TRP A CA 1
ATOM 987 C C . TRP A 1 126 ? 1.901 -1.865 -4.469 1.00 87.94 126 TRP A C 1
ATOM 989 O O . TRP A 1 126 ? 1.627 -2.930 -3.917 1.00 87.94 126 TRP A O 1
ATOM 999 N N . MET A 1 1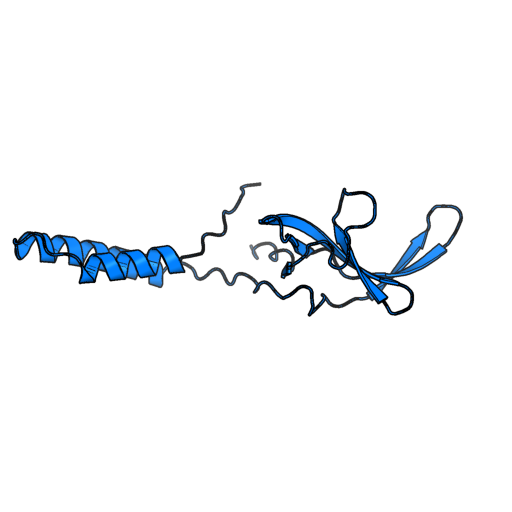27 ? 1.027 -1.230 -5.241 1.00 87.25 127 MET A N 1
ATOM 1000 C CA . MET A 1 127 ? -0.259 -1.787 -5.671 1.00 87.25 127 MET A CA 1
ATOM 1001 C C . MET A 1 127 ? -0.613 -1.257 -7.063 1.00 87.25 127 MET A C 1
ATOM 1003 O O . MET A 1 127 ? -0.186 -0.157 -7.425 1.00 87.25 127 MET A O 1
ATOM 1007 N N . TYR A 1 128 ? -1.402 -1.991 -7.858 1.00 84.94 128 TYR A N 1
ATOM 1008 C CA . TYR A 1 128 ? -1.890 -1.390 -9.101 1.00 84.94 128 TYR A CA 1
ATOM 1009 C C . TYR A 1 128 ? -2.794 -0.206 -8.781 1.00 84.94 128 TYR A C 1
ATOM 1011 O O . TYR A 1 128 ? -3.385 -0.116 -7.700 1.00 84.94 128 TYR A O 1
ATOM 1019 N N . TYR A 1 129 ? -2.942 0.690 -9.756 1.00 74.00 129 TYR A N 1
ATOM 1020 C CA . TYR A 1 129 ? -4.016 1.663 -9.686 1.00 74.00 129 TYR A CA 1
ATOM 1021 C C . TYR A 1 129 ? -5.333 0.939 -9.404 1.00 74.00 129 TYR A C 1
ATOM 1023 O O . TYR A 1 129 ? -5.622 -0.074 -10.058 1.00 74.00 129 TYR A O 1
ATOM 1031 N N . PRO A 1 130 ? -6.139 1.436 -8.451 1.00 64.56 130 PRO A N 1
ATOM 1032 C CA . PRO A 1 130 ? -7.478 0.915 -8.284 1.00 64.56 130 PRO A CA 1
ATOM 1033 C C . PRO A 1 130 ? -8.171 1.014 -9.641 1.00 64.56 130 PRO A C 1
ATOM 1035 O O . PRO A 1 130 ? -8.189 2.082 -10.260 1.00 64.56 130 PRO A O 1
ATOM 1038 N N . ALA A 1 131 ? -8.692 -0.115 -10.127 1.00 54.16 131 ALA A N 1
ATOM 1039 C CA . ALA A 1 131 ? -9.505 -0.107 -11.330 1.00 54.16 131 ALA A CA 1
ATOM 1040 C C . ALA A 1 131 ? -10.594 0.954 -11.141 1.00 54.16 131 ALA A C 1
ATOM 1042 O O . ALA A 1 131 ? -11.191 1.032 -10.060 1.00 54.16 131 ALA A O 1
ATOM 1043 N N . ALA A 1 132 ? -10.825 1.782 -12.164 1.00 41.59 132 ALA A N 1
ATOM 1044 C CA . ALA A 1 132 ? -11.947 2.709 -12.135 1.00 41.59 132 ALA A CA 1
ATOM 1045 C C . ALA A 1 132 ? -13.199 1.917 -11.713 1.00 41.59 132 ALA A C 1
ATOM 1047 O O . ALA A 1 132 ? -13.373 0.789 -12.197 1.00 41.59 132 ALA A O 1
ATOM 1048 N N . PRO A 1 133 ? -14.024 2.438 -10.784 1.00 39.81 133 PRO A N 1
ATOM 1049 C CA . PRO A 1 133 ? -15.260 1.770 -10.416 1.00 39.81 133 PRO A CA 1
ATOM 1050 C C . PRO A 1 133 ? -16.003 1.406 -11.698 1.00 39.81 133 PRO A C 1
ATOM 1052 O O . PRO A 1 133 ? -16.131 2.244 -12.588 1.00 39.81 133 PRO A O 1
ATOM 1055 N N . LYS A 1 134 ? -16.422 0.146 -11.825 1.00 38.69 134 LYS A N 1
ATOM 1056 C CA . LYS A 1 134 ? -17.339 -0.216 -12.903 1.00 38.69 134 LYS A CA 1
ATOM 1057 C C . LYS A 1 134 ? -18.635 0.546 -12.632 1.00 38.69 134 LYS A C 1
ATOM 1059 O O . LYS A 1 134 ? -19.155 0.428 -11.522 1.00 38.69 134 LYS A O 1
ATOM 1064 N N . ASP A 1 135 ? -19.052 1.352 -13.604 1.00 47.69 135 ASP A N 1
ATOM 1065 C CA . ASP A 1 135 ? -20.309 2.110 -13.575 1.00 47.69 135 ASP A CA 1
ATOM 1066 C C . ASP A 1 135 ? -21.525 1.207 -13.306 1.00 47.69 135 ASP A C 1
ATOM 1068 O O . ASP A 1 135 ? -21.534 0.049 -13.797 1.00 47.69 135 ASP A O 1
#

Foldseek 3Di:
DDPDDPDDCVVVLVVLVVQLVPQDPVDPVVNVVSNVVSVVVNVCVVPPPPPPDFDWAFLVPFAAWDWDWDDPPPDIDIWTKHPWWWFAALVRDIFIWIWTADPNDIAIDGPPDDDDDPPRVSGGTIGHDDDDPDD